Protein AF-D1YG90-F1 (afdb_monomer)

Radius of gyration: 13.06 Å; Cα contacts (8 Å, |Δi|>4): 118; chains: 1; bounding box: 29×27×35 Å

Nearest PDB structures (foldseek):
  9bry-assembly1_n  TM=2.476E-01  e=9.770E+00  Mus musculus

Structure (mmCIF, N/CA/C/O backbone):
data_AF-D1YG90-F1
#
_entry.id   AF-D1YG90-F1
#
loop_
_atom_site.group_PDB
_atom_site.id
_atom_site.type_symbol
_atom_site.label_atom_id
_atom_site.label_alt_id
_atom_site.label_comp_id
_atom_site.label_asym_id
_atom_site.label_entity_id
_atom_site.label_seq_id
_atom_site.pdbx_PDB_ins_code
_atom_site.Cartn_x
_atom_site.Cartn_y
_atom_site.Cartn_z
_atom_site.occupancy
_atom_site.B_iso_or_equiv
_atom_site.auth_seq_id
_atom_site.auth_comp_id
_atom_site.auth_asym_id
_atom_site.auth_atom_id
_atom_site.pdbx_PDB_model_num
ATOM 1 N N . MET A 1 1 ? 14.511 14.214 9.737 1.00 47.56 1 MET A N 1
ATOM 2 C CA . MET A 1 1 ? 13.353 13.295 9.716 1.00 47.56 1 MET A CA 1
ATOM 3 C C . M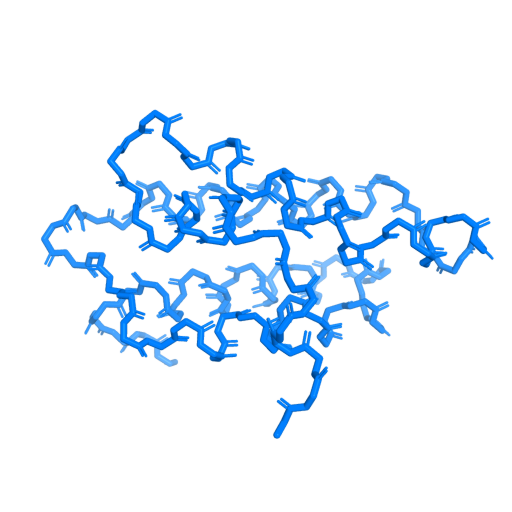ET A 1 1 ? 13.692 12.119 10.620 1.00 47.56 1 MET A C 1
ATOM 5 O O . MET A 1 1 ? 14.547 11.353 10.220 1.00 47.56 1 MET A O 1
ATOM 9 N N . SER A 1 2 ? 13.107 12.005 11.819 1.00 62.00 2 SER A N 1
ATOM 10 C CA . SER A 1 2 ? 13.544 11.027 12.842 1.00 62.00 2 SER A CA 1
ATOM 11 C C . SER A 1 2 ? 12.748 9.713 12.880 1.00 62.00 2 SER A C 1
ATOM 13 O O . SER A 1 2 ? 12.917 8.929 13.807 1.00 62.00 2 SER A O 1
ATOM 15 N N . TRP A 1 3 ? 11.826 9.482 11.938 1.00 59.03 3 TRP A N 1
ATOM 16 C CA . TRP A 1 3 ? 11.001 8.265 11.914 1.00 59.03 3 TRP A CA 1
ATOM 17 C C . TRP A 1 3 ? 11.440 7.259 10.841 1.00 59.03 3 TRP A C 1
ATOM 19 O O . TRP A 1 3 ? 11.255 6.063 11.044 1.00 59.03 3 TRP A O 1
ATOM 29 N N . LEU A 1 4 ? 12.078 7.722 9.752 1.00 55.91 4 LEU A N 1
ATOM 30 C CA . LEU A 1 4 ? 12.687 6.851 8.734 1.00 55.91 4 LEU A CA 1
ATOM 31 C C . LEU A 1 4 ? 13.734 5.915 9.356 1.00 55.91 4 LEU A C 1
ATOM 33 O O . LEU A 1 4 ? 13.869 4.775 8.924 1.00 55.91 4 LEU A O 1
ATOM 37 N N . ASP A 1 5 ? 14.413 6.381 10.407 1.00 61.66 5 ASP A N 1
ATOM 38 C CA . ASP A 1 5 ? 15.423 5.623 11.151 1.00 61.66 5 ASP A CA 1
ATOM 39 C C . ASP A 1 5 ? 14.834 4.414 11.907 1.00 61.66 5 ASP A C 1
ATOM 41 O O . ASP A 1 5 ? 15.569 3.504 12.278 1.00 61.66 5 ASP A O 1
ATOM 45 N N . ASN A 1 6 ? 13.509 4.375 12.108 1.00 65.88 6 ASN A N 1
ATOM 46 C CA . ASN A 1 6 ? 12.805 3.296 12.809 1.00 65.88 6 ASN A CA 1
ATOM 47 C C . ASN A 1 6 ? 12.112 2.307 11.861 1.00 65.88 6 ASN A C 1
ATOM 49 O O . ASN A 1 6 ? 11.372 1.431 12.318 1.00 65.88 6 ASN A O 1
ATOM 53 N N . LEU A 1 7 ? 12.313 2.449 10.548 1.00 64.69 7 LEU A N 1
ATOM 54 C CA . LEU A 1 7 ? 11.733 1.537 9.575 1.00 64.69 7 LEU A CA 1
ATOM 55 C C . LEU A 1 7 ? 12.370 0.146 9.683 1.00 64.69 7 LEU A C 1
ATOM 57 O O . LEU A 1 7 ? 13.589 0.035 9.843 1.00 64.69 7 LEU A O 1
ATOM 61 N N . PRO A 1 8 ? 11.591 -0.939 9.525 1.00 67.94 8 PRO A N 1
ATOM 62 C CA . PRO A 1 8 ? 12.160 -2.261 9.353 1.00 67.94 8 PRO A CA 1
ATOM 63 C C . PRO A 1 8 ? 12.846 -2.286 7.982 1.00 67.94 8 PRO A C 1
ATOM 65 O O . PRO A 1 8 ? 12.223 -2.497 6.940 1.00 67.94 8 PRO A O 1
ATOM 68 N N . MET A 1 9 ? 14.149 -2.003 7.991 1.00 70.25 9 MET A N 1
ATOM 69 C CA . MET A 1 9 ? 14.916 -1.743 6.774 1.00 70.25 9 MET A CA 1
ATOM 70 C C . MET A 1 9 ? 14.945 -2.940 5.826 1.00 70.25 9 MET A C 1
ATOM 72 O O . MET A 1 9 ? 15.034 -2.744 4.623 1.00 70.25 9 MET A O 1
ATOM 76 N N . GLU A 1 10 ? 14.833 -4.173 6.324 1.00 74.06 10 GLU A N 1
ATOM 77 C CA . GLU A 1 10 ? 14.809 -5.364 5.469 1.00 74.06 10 GLU A CA 1
ATOM 78 C C . GLU A 1 10 ? 13.501 -5.472 4.650 1.00 74.06 10 GLU A C 1
ATOM 80 O O . GLU A 1 10 ? 13.601 -5.541 3.424 1.00 74.06 10 GLU A O 1
ATOM 85 N N . PRO A 1 11 ? 12.285 -5.383 5.234 1.00 71.56 11 PRO A N 1
ATOM 86 C CA . PRO A 1 11 ? 11.041 -5.231 4.472 1.00 71.56 11 PRO A CA 1
ATOM 87 C C . PRO A 1 11 ? 11.037 -4.048 3.504 1.00 71.56 11 PRO A C 1
ATOM 89 O O . PRO A 1 11 ? 10.636 -4.213 2.354 1.00 71.56 11 PRO A O 1
ATOM 92 N N . VAL A 1 12 ? 11.533 -2.883 3.941 1.00 68.00 12 VAL A N 1
ATOM 93 C CA . VAL A 1 12 ? 11.675 -1.689 3.090 1.00 68.00 12 VAL A CA 1
ATOM 94 C C . VAL A 1 12 ? 12.588 -1.980 1.908 1.00 68.00 12 VAL A C 1
ATOM 96 O O . VAL A 1 12 ? 12.187 -1.791 0.767 1.00 68.00 12 VAL A O 1
ATOM 99 N N . ASN A 1 13 ? 13.770 -2.541 2.137 1.00 68.44 13 ASN A N 1
ATOM 100 C CA . ASN A 1 13 ? 14.693 -2.895 1.065 1.00 68.44 13 ASN A CA 1
ATOM 101 C C . ASN A 1 13 ? 14.134 -3.988 0.145 1.00 68.44 13 ASN A C 1
ATOM 103 O O . ASN A 1 13 ? 14.368 -3.922 -1.054 1.00 68.44 13 ASN A O 1
ATOM 107 N N . LYS A 1 14 ? 13.376 -4.962 0.661 1.00 73.62 14 LYS A N 1
ATOM 108 C CA . LYS A 1 14 ? 12.715 -6.000 -0.150 1.00 73.62 14 LYS A CA 1
ATOM 109 C C . LYS A 1 14 ? 11.599 -5.437 -1.021 1.00 73.62 14 LYS A C 1
ATOM 111 O O . LYS A 1 14 ? 11.471 -5.851 -2.169 1.00 73.62 14 LYS A O 1
ATOM 116 N N . LEU A 1 15 ? 10.814 -4.497 -0.492 1.00 70.00 15 LEU A N 1
ATOM 117 C CA . LEU A 1 15 ? 9.788 -3.810 -1.269 1.00 70.00 15 LEU A CA 1
ATOM 118 C C . LEU A 1 15 ? 10.416 -2.933 -2.351 1.00 70.00 15 LEU A C 1
ATOM 120 O O . LEU A 1 15 ? 9.952 -2.922 -3.487 1.00 70.00 15 LEU A O 1
ATOM 124 N N . LEU A 1 16 ? 11.465 -2.199 -1.985 1.00 66.06 16 LEU A N 1
ATOM 125 C CA . LEU A 1 16 ? 12.131 -1.266 -2.880 1.00 66.06 16 LEU A CA 1
ATOM 126 C C . LEU A 1 16 ? 13.042 -1.967 -3.877 1.00 66.06 16 LEU A C 1
ATOM 128 O O . LEU A 1 16 ? 13.219 -1.442 -4.957 1.00 66.06 16 LEU A O 1
ATOM 132 N N . ASN A 1 17 ? 13.588 -3.141 -3.574 1.00 67.00 17 ASN A N 1
ATOM 133 C CA . ASN A 1 17 ? 14.425 -3.913 -4.489 1.00 67.00 17 ASN A CA 1
ATOM 134 C C . ASN A 1 17 ? 13.771 -5.270 -4.814 1.00 67.00 17 ASN A C 1
ATOM 136 O O . ASN A 1 17 ? 14.191 -6.320 -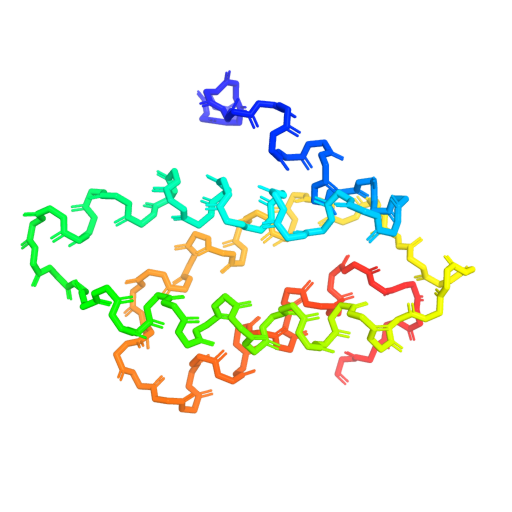4.311 1.00 67.00 17 ASN A O 1
ATOM 140 N N . PRO A 1 18 ? 12.692 -5.258 -5.616 1.00 59.91 18 PRO A N 1
ATOM 141 C CA . PRO A 1 18 ? 11.905 -6.439 -5.918 1.00 59.91 18 PRO A CA 1
ATOM 142 C C . PRO A 1 18 ? 12.597 -7.314 -6.975 1.00 59.91 18 PRO A C 1
ATOM 144 O O . PRO A 1 18 ? 12.223 -7.306 -8.152 1.00 59.91 18 PRO A O 1
ATOM 147 N N . ILE A 1 19 ? 13.586 -8.110 -6.566 1.00 53.81 19 ILE A N 1
ATOM 148 C CA . ILE A 1 19 ? 14.040 -9.270 -7.345 1.00 53.81 19 ILE A CA 1
ATOM 149 C C . ILE A 1 19 ? 13.014 -10.379 -7.091 1.00 53.81 19 ILE A C 1
ATOM 151 O O . ILE A 1 19 ? 13.181 -11.168 -6.172 1.00 53.81 19 ILE A O 1
ATOM 155 N N . ALA A 1 20 ? 11.913 -10.321 -7.848 1.00 54.28 20 ALA A N 1
ATOM 156 C CA . ALA A 1 20 ? 10.802 -11.273 -8.047 1.00 54.28 20 ALA A CA 1
ATOM 157 C C . ALA A 1 20 ? 10.210 -12.037 -6.832 1.00 54.28 20 ALA A C 1
ATOM 159 O 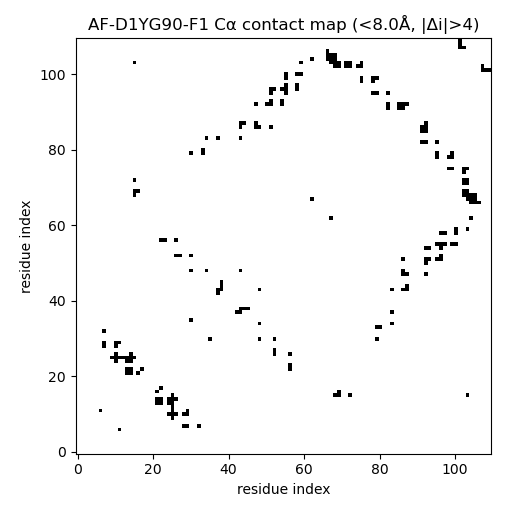O . ALA A 1 20 ? 8.994 -12.008 -6.658 1.00 54.28 20 ALA A O 1
ATOM 160 N N . ASP A 1 21 ? 11.016 -12.652 -5.972 1.00 55.41 21 ASP A N 1
ATOM 161 C CA . ASP A 1 21 ? 10.595 -13.456 -4.817 1.00 55.41 21 ASP A CA 1
ATOM 162 C C . ASP A 1 21 ? 10.382 -12.618 -3.540 1.00 55.41 21 ASP A C 1
ATOM 164 O O . ASP A 1 21 ? 9.708 -13.041 -2.598 1.00 55.41 21 ASP A O 1
ATOM 168 N N . SER A 1 22 ? 10.915 -11.391 -3.496 1.00 59.03 22 SER A N 1
ATOM 169 C CA . SER A 1 22 ? 10.897 -10.528 -2.306 1.00 59.03 22 SER A CA 1
ATOM 170 C C . SER A 1 22 ? 9.651 -9.642 -2.156 1.00 59.03 22 SER A C 1
ATOM 172 O O . SER A 1 22 ? 9.415 -9.123 -1.063 1.00 59.03 22 SER A O 1
ATOM 174 N N . LEU A 1 23 ? 8.823 -9.486 -3.201 1.00 60.72 23 LEU A N 1
ATOM 175 C CA . LEU A 1 23 ? 7.674 -8.560 -3.202 1.00 60.72 23 LEU A CA 1
ATOM 176 C C . LEU A 1 23 ? 6.630 -8.903 -2.135 1.00 60.72 23 LEU A C 1
ATOM 178 O O . LEU A 1 23 ? 6.216 -8.024 -1.382 1.00 60.72 23 LEU A O 1
ATOM 182 N N . GLY A 1 24 ? 6.232 -10.175 -2.028 1.00 66.69 24 GLY A N 1
ATOM 183 C CA . GLY A 1 24 ? 5.232 -10.605 -1.042 1.00 66.69 24 GLY A CA 1
ATOM 184 C C . GLY A 1 24 ? 5.700 -10.394 0.401 1.00 66.69 24 GLY A C 1
ATOM 185 O O . GLY A 1 24 ? 4.937 -9.925 1.243 1.00 66.69 24 GLY A O 1
ATOM 186 N N . GLN A 1 25 ? 6.982 -10.662 0.672 1.00 70.38 25 GLN A N 1
ATOM 187 C CA . GLN A 1 25 ? 7.579 -10.461 1.996 1.00 70.38 25 GLN A CA 1
ATOM 188 C C . GLN A 1 25 ? 7.773 -8.972 2.324 1.00 70.38 25 GLN A C 1
ATOM 190 O O . GLN A 1 25 ? 7.534 -8.559 3.458 1.00 70.38 25 GLN A O 1
ATOM 195 N N . GLY A 1 26 ? 8.179 -8.159 1.342 1.00 77.31 26 GLY A N 1
ATOM 196 C CA . GLY A 1 26 ? 8.377 -6.718 1.507 1.00 77.31 26 GLY A CA 1
ATOM 197 C C . GLY A 1 26 ? 7.070 -5.970 1.774 1.00 77.31 26 GLY A C 1
ATOM 198 O O . GLY A 1 26 ? 6.975 -5.239 2.759 1.00 77.31 26 GLY A O 1
ATOM 199 N N . ILE A 1 27 ? 6.041 -6.204 0.946 1.00 79.88 27 ILE A N 1
ATOM 200 C CA . ILE A 1 27 ? 4.714 -5.582 1.105 1.00 79.88 27 ILE A CA 1
ATOM 201 C C . ILE A 1 27 ? 4.108 -5.981 2.450 1.00 79.88 27 ILE A C 1
ATOM 203 O O . ILE A 1 27 ? 3.735 -5.107 3.231 1.00 79.88 27 ILE A O 1
ATOM 207 N N . GLY A 1 28 ? 4.056 -7.284 2.750 1.00 81.31 28 GLY A N 1
ATOM 208 C CA . GLY A 1 28 ? 3.471 -7.779 3.996 1.00 81.31 28 GLY A CA 1
ATOM 209 C C . GLY A 1 28 ? 4.161 -7.211 5.237 1.00 81.31 28 GLY A C 1
ATOM 210 O O . GLY A 1 28 ? 3.488 -6.766 6.164 1.00 81.31 28 GLY A O 1
ATOM 211 N N . GLY A 1 29 ? 5.497 -7.147 5.235 1.00 83.62 29 GLY A N 1
ATOM 212 C CA . GLY A 1 29 ? 6.266 -6.602 6.355 1.00 83.62 29 GLY A CA 1
ATOM 213 C C . GLY A 1 29 ? 6.031 -5.107 6.592 1.00 83.62 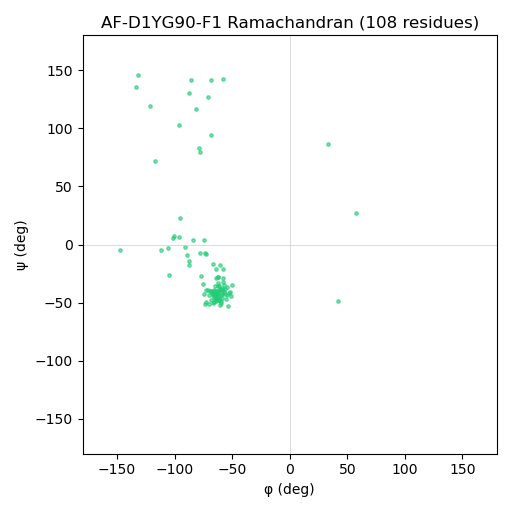29 GLY A C 1
ATOM 214 O O . GLY A 1 29 ? 5.860 -4.689 7.737 1.00 83.62 29 GLY A O 1
ATOM 215 N N . ILE A 1 30 ? 5.980 -4.297 5.530 1.00 85.06 30 ILE A N 1
ATOM 216 C CA . ILE A 1 30 ? 5.742 -2.848 5.647 1.00 85.06 30 ILE A CA 1
ATOM 217 C C . ILE A 1 30 ? 4.313 -2.559 6.081 1.00 85.06 30 ILE A C 1
ATOM 219 O O . ILE A 1 30 ? 4.096 -1.734 6.966 1.00 85.06 30 ILE A O 1
ATOM 223 N N . PHE A 1 31 ? 3.341 -3.256 5.494 1.00 88.62 31 PHE A N 1
ATOM 224 C CA . PHE A 1 31 ? 1.941 -3.081 5.850 1.00 88.62 31 PHE A CA 1
ATOM 225 C C . PHE A 1 31 ? 1.702 -3.487 7.301 1.00 88.62 31 PHE A C 1
ATOM 227 O O . PHE A 1 31 ? 1.118 -2.724 8.063 1.00 88.62 31 PHE A O 1
ATOM 234 N N . TYR A 1 32 ? 2.229 -4.633 7.732 1.00 85.19 32 TYR A N 1
ATOM 235 C CA . TYR A 1 32 ? 2.167 -5.004 9.140 1.00 85.19 32 TYR A CA 1
ATOM 236 C C . TYR A 1 32 ? 2.774 -3.912 10.033 1.00 85.19 32 TYR A C 1
ATOM 238 O O . TYR A 1 32 ? 2.147 -3.490 11.002 1.00 85.19 32 TYR A O 1
ATOM 246 N N . TRP A 1 33 ? 3.955 -3.392 9.688 1.00 86.75 33 TRP A N 1
ATOM 247 C CA . TRP A 1 33 ? 4.622 -2.383 10.510 1.00 86.75 33 TRP A CA 1
ATOM 248 C C . TRP A 1 33 ? 3.833 -1.070 10.632 1.00 86.75 33 TRP A C 1
ATOM 250 O O . TRP A 1 33 ? 3.713 -0.556 11.745 1.00 86.75 33 TRP A O 1
ATOM 260 N N . ILE A 1 34 ? 3.269 -0.564 9.530 1.00 89.62 34 ILE A N 1
ATOM 261 C CA . ILE A 1 34 ? 2.486 0.684 9.507 1.00 89.62 34 ILE A CA 1
ATOM 262 C C . ILE A 1 34 ? 1.126 0.481 10.182 1.00 89.62 34 ILE A C 1
ATOM 264 O O . ILE A 1 34 ? 0.737 1.240 11.070 1.00 89.62 34 ILE A O 1
ATOM 268 N N . PHE A 1 35 ? 0.404 -0.573 9.802 1.00 92.25 35 PHE A N 1
ATOM 269 C CA . PHE A 1 35 ? -0.996 -0.740 10.180 1.00 92.25 35 PHE A CA 1
ATOM 270 C C . PHE A 1 35 ? -1.200 -1.480 11.512 1.00 92.25 35 PHE A C 1
ATOM 272 O O . PHE A 1 35 ? -2.316 -1.458 12.031 1.00 92.25 35 PHE A O 1
ATOM 279 N N . GLN A 1 36 ? -0.164 -2.070 12.133 1.00 91.25 36 GLN A N 1
ATOM 280 C CA . GLN A 1 36 ? -0.310 -2.799 13.409 1.00 91.25 36 GLN A CA 1
ATOM 281 C C . GLN A 1 36 ? -1.000 -1.970 14.502 1.00 91.25 36 GLN A C 1
ATOM 283 O O . GLN A 1 36 ? -1.845 -2.495 15.222 1.00 91.25 36 GLN A O 1
ATOM 288 N N . LYS A 1 37 ? -0.666 -0.678 14.640 1.00 91.50 37 LYS A N 1
ATOM 289 C CA . LYS A 1 37 ? -1.246 0.189 15.677 1.00 91.50 37 LYS A CA 1
ATOM 290 C C . LYS A 1 37 ? -2.697 0.556 15.347 1.00 91.50 37 LYS A C 1
ATOM 292 O O . LYS A 1 37 ? -3.547 0.308 16.202 1.00 91.50 37 LYS A O 1
ATOM 297 N N . PRO A 1 38 ? -3.022 1.057 14.138 1.00 91.62 38 PRO A N 1
ATOM 298 C CA . PRO A 1 38 ? -4.412 1.251 13.723 1.00 91.62 38 PRO A CA 1
ATOM 299 C C . PRO A 1 38 ? -5.301 0.008 13.886 1.00 91.62 38 PRO A C 1
ATOM 301 O O . PRO A 1 38 ? -6.427 0.131 14.370 1.00 91.62 38 PRO A O 1
ATOM 304 N N . ILE A 1 39 ? -4.788 -1.184 13.554 1.00 92.88 39 ILE A N 1
ATOM 305 C CA . ILE A 1 39 ? -5.499 -2.460 13.740 1.00 92.88 39 ILE A CA 1
ATOM 306 C C . ILE A 1 39 ? -5.702 -2.755 15.234 1.00 92.88 39 ILE A C 1
ATOM 308 O O . ILE A 1 39 ? -6.824 -3.031 15.657 1.00 92.88 39 ILE A O 1
ATOM 312 N N . GLN A 1 40 ? -4.647 -2.661 16.056 1.00 93.69 40 GLN A N 1
ATOM 313 C CA . GLN A 1 40 ? -4.723 -2.898 17.508 1.00 93.69 40 GLN A CA 1
ATOM 314 C C . GLN A 1 40 ? -5.755 -1.991 18.191 1.00 93.69 40 GLN A C 1
ATOM 316 O O . GLN A 1 40 ? -6.485 -2.438 19.075 1.00 93.69 40 GLN A O 1
ATOM 321 N N . PHE A 1 41 ? -5.849 -0.732 17.758 1.00 94.12 41 PHE A N 1
ATOM 322 C CA . PHE A 1 41 ? -6.825 0.232 18.267 1.00 94.12 41 PHE A CA 1
ATOM 323 C C . PHE A 1 41 ? -8.204 0.141 17.596 1.00 94.12 41 PHE A C 1
ATOM 325 O O . PHE A 1 41 ? -9.080 0.940 17.920 1.00 94.12 41 PHE A O 1
ATOM 332 N N . LYS A 1 42 ? -8.424 -0.831 16.699 1.00 90.56 42 LYS A N 1
ATOM 333 C CA . LYS A 1 42 ? -9.681 -1.045 15.959 1.00 90.56 42 LYS A CA 1
ATOM 334 C C . LYS A 1 42 ? -10.137 0.168 15.136 1.00 90.56 42 LYS A C 1
ATOM 336 O O . LYS A 1 42 ? -11.328 0.328 14.887 1.00 90.56 42 LYS A O 1
ATOM 341 N N . VAL A 1 43 ? -9.195 1.008 14.711 1.00 91.44 43 VAL A N 1
ATOM 342 C CA . VAL A 1 43 ? -9.455 2.139 13.804 1.00 91.44 43 VAL A CA 1
ATOM 343 C C . VAL A 1 43 ? -9.666 1.633 12.376 1.00 91.44 43 VAL A C 1
ATOM 345 O O . VAL A 1 43 ? -10.469 2.187 11.636 1.00 91.44 43 VAL A O 1
ATOM 348 N N . ILE A 1 44 ? -8.964 0.558 12.011 1.00 92.69 44 ILE A N 1
ATOM 349 C CA . ILE A 1 44 ? -8.981 -0.062 10.683 1.00 92.69 44 ILE A CA 1
ATOM 350 C C . ILE A 1 44 ? -9.173 -1.567 10.848 1.00 92.69 44 ILE A C 1
ATOM 352 O O . ILE A 1 44 ? -8.668 -2.162 11.806 1.00 92.69 44 ILE A O 1
ATOM 356 N N . LYS A 1 45 ? -9.873 -2.203 9.906 1.00 94.56 45 LYS A N 1
ATOM 357 C CA . LYS A 1 45 ? -10.025 -3.660 9.881 1.00 94.56 45 LYS A CA 1
ATOM 358 C C . LYS A 1 45 ? -8.852 -4.312 9.160 1.00 94.56 45 LYS A C 1
ATOM 360 O O . LYS A 1 45 ? -8.425 -3.867 8.100 1.00 94.56 45 LYS A O 1
ATOM 365 N N . GLU A 1 46 ? -8.405 -5.453 9.671 1.00 93.38 46 GLU A N 1
ATOM 366 C CA . GLU A 1 46 ? -7.355 -6.259 9.034 1.00 93.38 46 GLU A CA 1
ATOM 367 C C . GLU A 1 46 ? -7.692 -6.614 7.574 1.00 93.38 46 GLU A C 1
ATOM 369 O O . GLU A 1 46 ? -6.827 -6.554 6.705 1.00 93.38 46 GLU A O 1
ATOM 374 N N . ALA A 1 47 ? -8.970 -6.868 7.274 1.00 94.94 47 ALA A N 1
ATOM 375 C CA . ALA A 1 47 ? -9.442 -7.124 5.913 1.00 94.94 47 ALA A CA 1
ATOM 376 C C . ALA A 1 47 ? -9.215 -5.941 4.949 1.00 94.94 47 ALA A C 1
ATOM 378 O O . ALA A 1 47 ? -8.908 -6.158 3.781 1.00 94.94 47 ALA A O 1
ATOM 379 N N . GLU A 1 48 ? -9.334 -4.698 5.425 1.00 96.19 48 GLU A N 1
ATOM 380 C CA . GLU A 1 48 ? -9.122 -3.489 4.613 1.00 96.19 48 GLU A CA 1
ATOM 381 C C . GLU A 1 48 ? -7.630 -3.317 4.287 1.00 96.19 48 GLU A C 1
ATOM 383 O O . GLU A 1 48 ? -7.258 -2.998 3.157 1.00 96.19 48 GLU A O 1
ATOM 388 N N . VAL A 1 49 ? -6.763 -3.613 5.258 1.00 95.44 49 VAL A N 1
ATOM 389 C CA . VAL A 1 49 ? -5.305 -3.618 5.070 1.00 95.44 49 VAL A CA 1
ATOM 390 C C . VAL A 1 49 ? -4.889 -4.724 4.100 1.00 95.44 49 VAL A C 1
ATOM 392 O O . VAL A 1 49 ? -4.080 -4.482 3.203 1.00 95.44 49 VAL A O 1
ATOM 395 N N . GLN A 1 50 ? -5.469 -5.920 4.237 1.00 93.75 50 GLN A N 1
ATOM 396 C CA . GLN A 1 50 ? -5.190 -7.045 3.348 1.00 93.75 50 GLN A CA 1
ATOM 397 C C . GLN A 1 50 ? -5.642 -6.764 1.909 1.00 93.75 50 GLN A C 1
ATOM 399 O O . GLN A 1 50 ? -4.918 -7.093 0.969 1.00 93.75 50 GLN A O 1
ATOM 404 N N . ASP A 1 51 ? -6.800 -6.126 1.721 1.00 95.94 51 ASP A N 1
ATOM 405 C CA . ASP A 1 51 ? -7.275 -5.722 0.395 1.00 95.94 51 ASP A CA 1
ATOM 406 C C . ASP A 1 51 ? -6.328 -4.706 -0.262 1.00 95.94 51 ASP A C 1
ATOM 408 O O . ASP A 1 51 ? -5.909 -4.902 -1.405 1.00 95.94 51 ASP A O 1
ATOM 412 N N . LEU A 1 52 ? -5.894 -3.673 0.475 1.00 95.62 52 LEU A N 1
ATOM 413 C CA . LEU A 1 52 ? -4.898 -2.719 -0.026 1.00 95.62 52 LEU A CA 1
ATOM 414 C C . LEU A 1 52 ? -3.579 -3.422 -0.393 1.00 95.62 52 LEU A C 1
ATOM 416 O O . LEU A 1 52 ? -3.003 -3.129 -1.445 1.00 95.62 52 LEU A O 1
ATOM 420 N N . ALA A 1 53 ? -3.105 -4.353 0.441 1.00 92.75 53 ALA A N 1
ATOM 421 C CA . ALA A 1 53 ? -1.871 -5.100 0.198 1.00 92.75 53 ALA A CA 1
ATOM 422 C C . ALA A 1 53 ? -1.965 -5.933 -1.088 1.00 92.75 53 ALA A C 1
ATOM 424 O O . ALA A 1 53 ? -1.068 -5.874 -1.932 1.00 92.75 53 ALA A O 1
ATOM 425 N N . ASN A 1 54 ? -3.078 -6.646 -1.277 1.00 92.69 54 ASN A N 1
ATOM 426 C CA . ASN A 1 54 ? -3.330 -7.465 -2.462 1.00 92.69 54 ASN A CA 1
ATOM 427 C C . ASN A 1 54 ? -3.413 -6.606 -3.730 1.00 92.69 54 ASN A C 1
ATOM 429 O O . ASN A 1 54 ? -2.717 -6.878 -4.710 1.00 92.69 54 ASN A O 1
ATOM 433 N N . LYS A 1 55 ? -4.200 -5.521 -3.691 1.00 95.00 55 LYS A N 1
ATOM 434 C CA . LYS A 1 55 ? -4.329 -4.557 -4.795 1.00 95.00 55 LYS A CA 1
ATOM 435 C C . LYS A 1 55 ? -2.980 -3.946 -5.177 1.00 95.0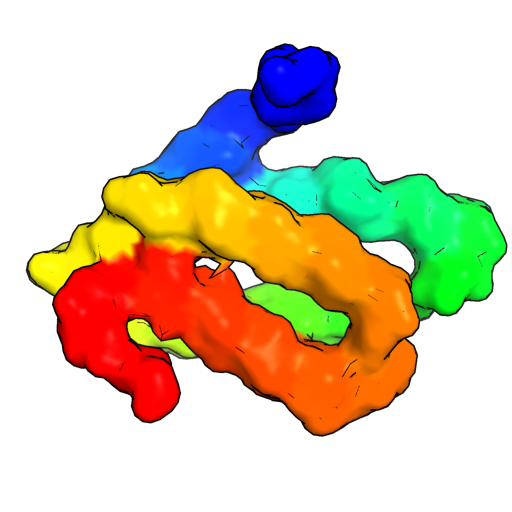0 55 LYS A C 1
ATOM 437 O O . LYS A 1 55 ? -2.715 -3.736 -6.363 1.00 95.00 55 LYS A O 1
ATOM 442 N N . THR A 1 56 ? -2.137 -3.656 -4.189 1.00 92.19 56 THR A N 1
ATOM 443 C CA . THR A 1 56 ? -0.786 -3.114 -4.389 1.00 92.19 56 THR A CA 1
ATOM 444 C C . THR A 1 56 ? 0.132 -4.154 -5.029 1.00 92.19 56 THR A C 1
ATOM 446 O O . THR A 1 56 ? 0.784 -3.863 -6.032 1.00 92.19 56 THR A O 1
ATOM 449 N N . ALA A 1 57 ? 0.143 -5.383 -4.505 1.00 88.62 57 ALA A N 1
ATOM 450 C CA . ALA A 1 57 ? 0.951 -6.480 -5.031 1.00 88.62 57 ALA A CA 1
ATOM 451 C C . ALA A 1 57 ? 0.615 -6.792 -6.496 1.00 88.62 57 ALA A C 1
ATOM 453 O O . ALA A 1 57 ? 1.518 -6.882 -7.326 1.00 88.62 57 ALA A O 1
ATOM 454 N N . GLU A 1 58 ? -0.675 -6.876 -6.830 1.00 91.12 58 GLU A N 1
ATOM 455 C CA . GLU A 1 58 ? -1.148 -7.123 -8.195 1.00 91.12 58 GLU A CA 1
ATOM 456 C C . GLU A 1 58 ? -0.625 -6.068 -9.185 1.00 91.12 58 GLU A C 1
ATOM 458 O O . GLU A 1 58 ? -0.228 -6.387 -10.306 1.00 91.12 58 GLU A O 1
ATOM 463 N N . ARG A 1 59 ? -0.594 -4.794 -8.780 1.00 91.19 59 ARG A N 1
ATOM 464 C CA . ARG A 1 59 ? -0.117 -3.690 -9.627 1.00 91.19 59 ARG A CA 1
ATOM 465 C C . ARG A 1 59 ? 1.396 -3.680 -9.764 1.00 91.19 59 ARG A C 1
ATOM 467 O O . ARG A 1 59 ? 1.892 -3.524 -10.875 1.00 91.19 59 ARG A O 1
ATOM 474 N N . LEU A 1 60 ? 2.124 -3.901 -8.670 1.00 86.69 60 LEU A N 1
ATOM 475 C CA . LEU A 1 60 ? 3.585 -3.994 -8.689 1.00 86.69 60 LEU A CA 1
ATOM 476 C C . LEU A 1 60 ? 4.068 -5.147 -9.583 1.00 86.69 60 LEU A C 1
ATOM 478 O O . LEU A 1 60 ? 5.032 -4.986 -10.329 1.00 86.69 60 LEU A O 1
ATOM 482 N N . GLN A 1 61 ? 3.364 -6.283 -9.582 1.00 86.56 61 GLN A N 1
ATOM 483 C CA . GLN A 1 61 ? 3.665 -7.416 -10.466 1.00 86.56 61 GLN A CA 1
ATOM 484 C C . GLN A 1 61 ? 3.523 -7.075 -11.958 1.00 86.56 61 GLN A C 1
ATOM 486 O O . GLN A 1 61 ? 4.230 -7.649 -12.785 1.00 86.56 61 GLN A O 1
ATOM 491 N N . LYS A 1 62 ? 2.658 -6.115 -12.313 1.00 89.38 62 LYS A N 1
ATOM 492 C CA . LYS A 1 62 ? 2.464 -5.652 -13.698 1.00 89.38 62 LYS A CA 1
ATOM 493 C C . LYS A 1 62 ? 3.562 -4.695 -14.179 1.00 89.38 62 LYS A C 1
ATOM 495 O O . LYS A 1 62 ? 3.580 -4.350 -15.362 1.00 89.38 62 LYS A O 1
ATOM 500 N N . ILE A 1 63 ? 4.478 -4.262 -13.307 1.00 87.56 63 ILE A N 1
ATOM 501 C CA . ILE A 1 63 ? 5.608 -3.402 -13.680 1.00 87.56 63 ILE A CA 1
ATOM 502 C C . ILE A 1 63 ? 6.729 -4.275 -14.274 1.00 87.56 63 ILE A C 1
ATOM 504 O O . ILE A 1 63 ? 7.297 -5.112 -13.555 1.00 87.56 63 ILE A O 1
ATOM 508 N N . PRO A 1 64 ? 7.092 -4.093 -15.564 1.00 88.38 64 PRO A N 1
ATOM 509 C CA . PRO A 1 64 ? 8.225 -4.787 -16.168 1.00 88.38 64 PRO A CA 1
ATOM 510 C C . PRO A 1 64 ? 9.507 -4.487 -15.398 1.00 88.38 64 PRO A C 1
ATOM 512 O O . PRO A 1 64 ? 9.721 -3.347 -15.004 1.00 88.38 64 PRO A O 1
ATOM 515 N N . GLU A 1 65 ? 10.387 -5.475 -15.245 1.00 83.75 65 GLU A N 1
ATOM 516 C CA . GLU A 1 65 ? 11.612 -5.357 -14.439 1.00 83.75 65 GLU A CA 1
ATOM 517 C C . GLU A 1 65 ? 12.456 -4.122 -14.793 1.00 83.75 65 GLU A C 1
ATOM 519 O O . GLU A 1 65 ? 12.828 -3.359 -13.909 1.00 83.75 65 GLU A O 1
ATOM 524 N N . LYS A 1 66 ? 12.638 -3.843 -16.092 1.00 87.75 66 LYS A N 1
ATOM 525 C CA . LYS A 1 66 ? 13.361 -2.659 -16.598 1.00 87.75 66 LYS A CA 1
ATOM 526 C C . LYS A 1 66 ? 12.760 -1.303 -16.198 1.00 87.75 66 LYS A C 1
ATOM 528 O O . LYS A 1 66 ? 13.417 -0.277 -16.345 1.00 87.75 66 LYS A O 1
ATOM 533 N N . ASN A 1 67 ? 11.500 -1.296 -15.768 1.00 88.88 67 ASN A N 1
ATOM 534 C CA . ASN A 1 67 ? 10.771 -0.094 -15.383 1.00 88.88 67 ASN A CA 1
ATOM 535 C C . ASN A 1 67 ? 10.602 0.036 -13.865 1.00 88.88 67 ASN A C 1
ATOM 537 O O . ASN A 1 67 ? 10.049 1.030 -13.404 1.00 88.88 67 ASN A O 1
ATOM 541 N N . ARG A 1 68 ? 11.054 -0.948 -13.080 1.00 84.75 68 ARG A N 1
ATOM 542 C CA . ARG A 1 68 ? 10.991 -0.875 -11.620 1.00 84.75 68 ARG A CA 1
ATOM 543 C C . ARG A 1 68 ? 11.995 0.161 -11.132 1.00 84.75 68 ARG A C 1
ATOM 545 O O . ARG A 1 68 ? 13.170 0.099 -11.485 1.00 84.75 68 ARG A O 1
ATOM 552 N N . ASP A 1 69 ? 11.526 1.110 -10.335 1.00 82.56 69 ASP A N 1
ATOM 553 C CA . ASP A 1 69 ? 12.327 2.235 -9.862 1.00 82.56 69 ASP A CA 1
ATOM 554 C C . ASP A 1 69 ? 12.153 2.456 -8.364 1.00 82.56 69 ASP A C 1
ATOM 556 O O . ASP A 1 69 ? 11.061 2.426 -7.812 1.00 82.56 69 ASP A O 1
ATOM 560 N 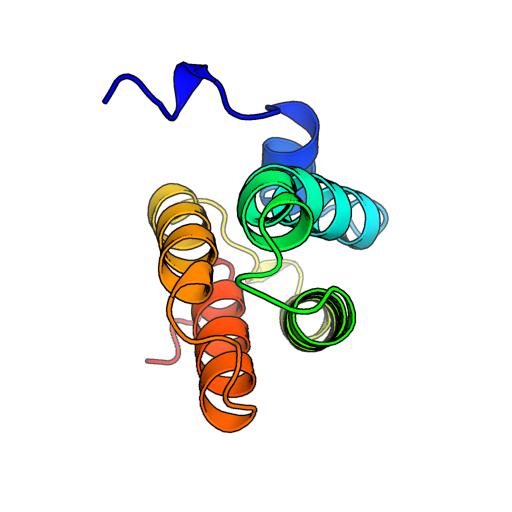N . THR A 1 70 ? 13.277 2.682 -7.702 1.00 77.62 70 THR A N 1
ATOM 561 C CA . THR A 1 70 ? 13.406 2.775 -6.246 1.00 77.62 70 THR A CA 1
ATOM 562 C C . THR A 1 70 ? 13.753 4.200 -5.812 1.00 77.62 70 THR A C 1
ATOM 564 O O . THR A 1 70 ? 13.791 4.514 -4.615 1.00 77.62 70 THR A O 1
ATOM 567 N N . SER A 1 71 ? 13.974 5.093 -6.785 1.00 82.06 71 SER A N 1
ATOM 568 C CA . SER A 1 71 ? 14.328 6.494 -6.571 1.00 82.06 71 SER A CA 1
ATOM 569 C C . SER A 1 71 ? 13.284 7.226 -5.719 1.00 82.06 71 SER A C 1
ATOM 571 O O . SER A 1 71 ? 13.648 8.022 -4.853 1.00 82.06 71 SER A O 1
ATOM 573 N N . ASN A 1 72 ? 12.000 6.872 -5.863 1.00 82.38 72 ASN A N 1
ATOM 574 C CA . ASN A 1 72 ? 10.881 7.495 -5.150 1.00 82.38 72 ASN A CA 1
ATOM 575 C C . ASN A 1 72 ? 10.465 6.749 -3.871 1.00 82.38 72 ASN A C 1
ATOM 577 O O . ASN A 1 72 ? 9.347 6.922 -3.390 1.00 82.38 72 ASN A O 1
ATOM 581 N N . ARG A 1 73 ? 11.356 5.957 -3.261 1.00 80.31 73 ARG A N 1
ATOM 582 C CA . ARG A 1 73 ? 11.055 5.200 -2.030 1.00 80.31 73 ARG A CA 1
ATOM 583 C C . ARG A 1 73 ? 10.436 6.012 -0.888 1.00 80.31 73 ARG A C 1
ATOM 585 O O . ARG A 1 73 ? 9.608 5.500 -0.145 1.00 80.31 73 ARG A O 1
ATOM 592 N N . GLY A 1 74 ? 10.833 7.277 -0.740 1.00 82.69 74 GLY A N 1
ATOM 593 C CA . GLY A 1 74 ? 10.263 8.161 0.279 1.00 82.69 74 GLY A CA 1
ATOM 594 C C . GLY A 1 74 ? 8.788 8.471 0.013 1.00 82.69 74 GLY A C 1
ATOM 595 O O . GLY A 1 74 ? 7.983 8.455 0.939 1.00 82.69 74 GLY A O 1
ATOM 596 N N . LEU A 1 75 ? 8.427 8.683 -1.258 1.00 86.06 75 LEU A N 1
ATOM 597 C CA . LEU A 1 75 ? 7.042 8.882 -1.685 1.00 86.06 75 LEU A CA 1
ATOM 598 C C . LEU A 1 75 ? 6.224 7.603 -1.510 1.00 86.06 75 LEU A C 1
ATOM 600 O O . LEU A 1 75 ? 5.098 7.670 -1.025 1.00 86.06 75 LEU A O 1
ATOM 604 N N . LEU A 1 76 ? 6.805 6.450 -1.853 1.00 86.56 76 LEU A N 1
ATOM 605 C CA . LEU A 1 76 ? 6.192 5.146 -1.622 1.00 86.56 76 LEU A CA 1
ATOM 606 C C . LEU A 1 76 ? 5.803 4.987 -0.147 1.00 86.56 76 LEU A C 1
ATOM 608 O O . LEU A 1 76 ? 4.645 4.714 0.161 1.00 86.56 76 LEU A O 1
ATOM 612 N N . MET A 1 77 ? 6.753 5.219 0.766 1.00 85.75 77 MET A N 1
ATOM 613 C CA . MET A 1 77 ? 6.512 5.046 2.200 1.00 85.75 77 MET A CA 1
ATOM 614 C C . MET A 1 77 ? 5.469 6.029 2.713 1.00 85.75 77 MET A C 1
ATOM 616 O O . MET A 1 77 ? 4.519 5.616 3.371 1.00 85.75 77 MET A O 1
ATOM 620 N N . LYS A 1 78 ? 5.589 7.307 2.337 1.00 89.50 78 LYS A N 1
ATOM 621 C CA . LYS A 1 78 ? 4.618 8.332 2.722 1.00 89.50 78 LYS A CA 1
ATOM 622 C C . LYS A 1 78 ? 3.208 7.989 2.242 1.00 89.50 78 LYS A C 1
ATOM 624 O O . LYS A 1 78 ? 2.243 8.209 2.959 1.00 89.50 78 LYS A O 1
ATOM 629 N N . THR A 1 79 ? 3.088 7.412 1.052 1.00 92.38 79 THR A N 1
ATOM 630 C CA . THR A 1 79 ? 1.798 7.005 0.490 1.00 92.38 79 THR A CA 1
ATOM 631 C C . THR A 1 79 ? 1.153 5.881 1.304 1.00 92.38 79 THR A C 1
ATOM 633 O O . THR A 1 79 ? -0.043 5.943 1.573 1.00 92.38 79 THR A O 1
ATOM 636 N N . ILE A 1 80 ? 1.927 4.873 1.727 1.00 92.31 80 ILE A N 1
ATOM 637 C CA . ILE A 1 80 ? 1.403 3.782 2.566 1.00 92.31 80 ILE A CA 1
ATOM 638 C C . ILE A 1 80 ? 0.988 4.315 3.945 1.00 92.31 80 ILE A C 1
ATOM 640 O O . ILE A 1 80 ? -0.048 3.910 4.464 1.00 92.31 80 ILE A O 1
ATOM 644 N N . GLU A 1 81 ? 1.751 5.248 4.519 1.00 91.56 81 GLU A N 1
ATOM 645 C CA . GLU A 1 81 ? 1.395 5.890 5.790 1.00 91.56 81 GLU A CA 1
ATOM 646 C C . GLU A 1 81 ? 0.086 6.674 5.703 1.00 91.56 81 GLU A C 1
ATOM 648 O O . GLU A 1 81 ? -0.780 6.513 6.557 1.00 91.56 81 GLU A O 1
ATOM 653 N N . GLU A 1 82 ? -0.085 7.508 4.674 1.00 94.00 82 GLU A N 1
ATOM 654 C CA . GLU A 1 82 ? -1.303 8.314 4.501 1.00 94.00 82 GLU A CA 1
ATOM 655 C C . GLU A 1 82 ? -2.552 7.450 4.277 1.00 94.00 82 GLU A C 1
ATOM 657 O O . GLU A 1 82 ? -3.656 7.819 4.689 1.00 94.00 82 GLU A O 1
ATOM 662 N N . ALA A 1 83 ? -2.385 6.262 3.689 1.00 94.38 83 ALA A N 1
ATOM 663 C CA . ALA A 1 83 ? -3.484 5.336 3.451 1.00 94.38 83 ALA A CA 1
ATOM 664 C C . ALA A 1 83 ? -4.213 4.942 4.753 1.00 94.38 83 ALA A C 1
ATOM 666 O O . ALA A 1 83 ? -5.424 4.718 4.741 1.00 94.38 83 ALA A O 1
ATOM 667 N N . GLN A 1 84 ? -3.535 4.935 5.909 1.00 93.31 84 GLN A N 1
ATOM 668 C CA . GLN A 1 84 ? -4.150 4.560 7.191 1.00 93.31 84 GLN A CA 1
ATOM 669 C C . GLN A 1 84 ? -5.362 5.407 7.591 1.00 93.31 84 GLN A C 1
ATOM 671 O O . GLN A 1 84 ? -6.192 4.955 8.372 1.00 93.31 84 GLN A O 1
ATOM 676 N N . TYR A 1 85 ? -5.507 6.610 7.046 1.00 92.44 85 TYR A N 1
ATOM 677 C CA . TYR A 1 85 ? -6.617 7.493 7.399 1.00 92.44 85 TYR A CA 1
ATOM 678 C C . TYR A 1 85 ? -7.855 7.334 6.511 1.00 92.44 85 TYR A C 1
ATOM 680 O O . TYR A 1 85 ? -8.844 8.028 6.726 1.00 92.44 85 TYR A O 1
ATOM 688 N N . SER A 1 86 ? -7.809 6.470 5.496 1.00 93.31 86 SER A N 1
ATOM 689 C CA . SER A 1 86 ? -8.814 6.477 4.423 1.00 93.31 86 SER A CA 1
ATOM 690 C C . SER A 1 86 ? -9.129 5.110 3.815 1.00 93.31 86 SER A C 1
ATOM 692 O O . SER A 1 86 ? -10.051 4.990 3.012 1.00 93.31 86 SER A O 1
ATOM 694 N N . ILE A 1 87 ? -8.424 4.050 4.214 1.00 94.00 87 ILE A N 1
ATOM 695 C CA . ILE A 1 87 ? -8.601 2.714 3.627 1.00 94.00 87 ILE A CA 1
ATOM 696 C C . ILE A 1 87 ? -9.878 1.982 4.055 1.00 94.00 87 ILE A C 1
ATOM 698 O O . ILE A 1 87 ? -10.078 0.848 3.623 1.00 94.00 87 ILE A O 1
ATOM 702 N N . SER A 1 88 ? -10.763 2.598 4.844 1.00 93.50 88 SER A N 1
ATOM 703 C CA . SER A 1 88 ? -12.121 2.075 5.049 1.00 93.50 88 SER A CA 1
ATOM 704 C C . SER A 1 88 ? -12.909 2.042 3.733 1.00 93.50 88 SER A C 1
ATOM 706 O O . SER A 1 88 ? -13.669 1.103 3.489 1.00 93.50 88 SER A O 1
ATOM 708 N N . GLU A 1 89 ? -12.654 3.005 2.844 1.00 96.44 89 GLU A N 1
ATOM 709 C CA . GLU A 1 89 ? -13.304 3.116 1.538 1.00 96.44 89 GL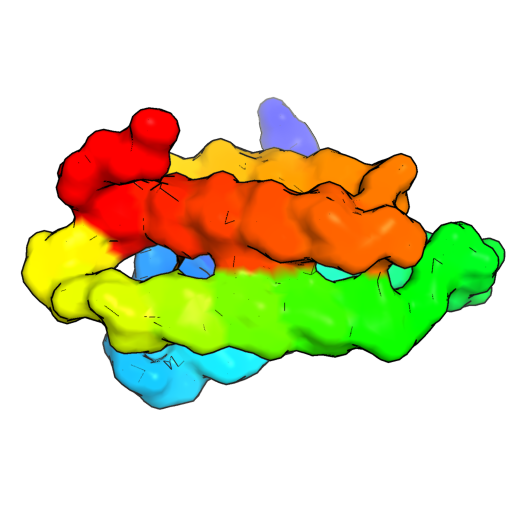U A CA 1
ATOM 710 C C . GLU A 1 89 ? -12.568 2.295 0.470 1.00 96.44 89 GLU A C 1
ATOM 712 O O . GLU A 1 89 ? -11.351 2.411 0.296 1.00 96.44 89 GLU A O 1
ATOM 717 N N . ASP A 1 90 ? -13.302 1.474 -0.288 1.00 96.38 90 ASP A N 1
ATOM 718 C CA . ASP A 1 90 ? -12.709 0.602 -1.315 1.00 96.38 90 ASP A CA 1
ATOM 719 C C . ASP A 1 90 ? -12.033 1.376 -2.450 1.00 96.38 90 ASP A C 1
ATOM 721 O O . ASP A 1 90 ? -10.921 1.035 -2.871 1.00 96.38 90 ASP A O 1
ATOM 725 N N . ASP A 1 91 ? -12.676 2.454 -2.897 1.00 97.31 91 ASP A N 1
ATOM 726 C CA . ASP A 1 91 ? -12.151 3.324 -3.946 1.00 97.31 91 ASP A CA 1
ATOM 727 C C . ASP A 1 91 ? -10.823 3.951 -3.520 1.00 97.31 91 ASP A C 1
ATOM 729 O O . ASP A 1 91 ? -9.872 3.997 -4.304 1.00 97.31 91 ASP A O 1
ATOM 733 N N . LEU A 1 92 ? -10.708 4.351 -2.250 1.00 97.56 92 LEU A N 1
ATOM 734 C CA . LEU A 1 92 ? -9.470 4.910 -1.716 1.00 97.56 92 LEU A CA 1
ATOM 735 C C . LEU A 1 92 ? -8.386 3.837 -1.629 1.00 97.56 92 LEU A C 1
ATOM 737 O O . LEU A 1 92 ? -7.261 4.095 -2.056 1.00 97.56 92 LEU A O 1
ATOM 741 N N . ARG A 1 93 ? -8.708 2.600 -1.222 1.00 97.00 93 ARG A N 1
ATOM 742 C CA . ARG A 1 93 ? -7.744 1.483 -1.310 1.00 97.00 93 ARG A CA 1
ATOM 743 C C . ARG A 1 93 ? -7.225 1.290 -2.735 1.00 97.00 93 ARG A C 1
ATOM 745 O O . ARG A 1 93 ? -6.026 1.110 -2.945 1.00 97.00 93 ARG A O 1
ATOM 752 N N . THR A 1 94 ? -8.107 1.374 -3.726 1.00 97.75 94 THR A N 1
ATOM 753 C CA . THR A 1 94 ? -7.746 1.281 -5.146 1.00 97.75 94 THR A CA 1
ATOM 754 C C . THR A 1 94 ? -6.833 2.434 -5.583 1.00 97.75 94 THR A C 1
ATOM 756 O O . THR A 1 94 ? -5.836 2.195 -6.272 1.00 97.75 94 THR A O 1
ATOM 759 N N . MET A 1 95 ? -7.122 3.667 -5.157 1.00 96.88 95 MET A N 1
ATOM 760 C CA . MET A 1 95 ? -6.296 4.847 -5.444 1.00 96.88 95 MET A CA 1
ATOM 761 C C . MET A 1 95 ? -4.908 4.755 -4.803 1.00 96.88 95 MET A C 1
ATOM 763 O O . MET A 1 95 ? -3.908 4.960 -5.492 1.00 96.88 95 MET A O 1
ATOM 767 N N . PHE A 1 96 ? -4.819 4.384 -3.524 1.00 96.94 96 PHE A N 1
ATOM 768 C CA . PHE A 1 96 ? -3.533 4.206 -2.846 1.00 96.94 96 PHE A CA 1
ATOM 769 C C . PHE A 1 96 ? -2.709 3.093 -3.490 1.00 96.94 96 PHE A C 1
ATOM 771 O O . PHE A 1 96 ? -1.527 3.295 -3.747 1.00 96.94 96 PHE A O 1
ATOM 778 N N . ALA A 1 97 ? -3.320 1.959 -3.844 1.00 95.06 97 ALA A N 1
ATOM 779 C CA . ALA A 1 97 ? -2.618 0.887 -4.544 1.00 95.06 97 ALA A CA 1
ATOM 780 C C . ALA A 1 97 ? -2.032 1.347 -5.895 1.00 95.06 97 ALA A C 1
ATOM 782 O O . ALA A 1 97 ? -0.910 0.971 -6.240 1.00 95.06 97 ALA A O 1
ATOM 783 N N . ASN A 1 98 ? -2.760 2.182 -6.650 1.00 94.88 98 ASN A N 1
ATOM 784 C CA . ASN A 1 98 ? -2.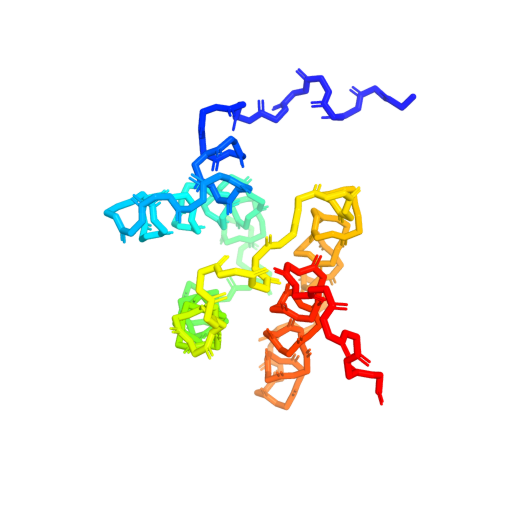247 2.805 -7.876 1.00 94.88 98 ASN A CA 1
ATOM 785 C C . ASN A 1 98 ? -1.056 3.727 -7.586 1.00 94.88 98 ASN A C 1
ATOM 787 O O . ASN A 1 98 ? -0.037 3.635 -8.266 1.00 94.88 98 ASN A O 1
ATOM 791 N N . LEU A 1 99 ? -1.168 4.594 -6.577 1.00 93.94 99 LEU A N 1
ATOM 792 C CA . LEU A 1 99 ? -0.128 5.564 -6.237 1.00 93.94 99 LEU A CA 1
ATOM 793 C C . LEU A 1 99 ? 1.150 4.883 -5.724 1.00 93.94 99 LEU A C 1
ATOM 795 O O . LEU A 1 99 ? 2.250 5.240 -6.147 1.00 93.94 99 LEU A O 1
ATOM 799 N N . ILE A 1 100 ? 1.011 3.849 -4.887 1.00 91.62 100 ILE A N 1
ATOM 800 C CA . ILE A 1 100 ? 2.132 3.025 -4.415 1.00 91.62 100 ILE A CA 1
ATOM 801 C C . ILE A 1 100 ? 2.832 2.371 -5.609 1.00 91.62 100 ILE A C 1
ATOM 803 O O . ILE A 1 100 ? 4.050 2.477 -5.736 1.00 91.62 100 ILE A O 1
ATOM 807 N N . ALA A 1 101 ? 2.085 1.745 -6.521 1.00 90.62 101 ALA A N 1
ATOM 808 C CA . ALA A 1 101 ? 2.679 1.113 -7.695 1.00 90.62 101 ALA A CA 1
ATOM 809 C C . ALA A 1 101 ? 3.341 2.126 -8.643 1.00 90.62 101 ALA A C 1
ATOM 811 O O . ALA A 1 101 ? 4.452 1.885 -9.105 1.00 90.62 101 ALA A O 1
ATOM 812 N N . SER A 1 102 ? 2.709 3.280 -8.876 1.00 91.44 102 SER A N 1
ATOM 813 C CA . SER A 1 102 ? 3.261 4.358 -9.709 1.00 91.44 102 SER A CA 1
ATOM 814 C C . SER A 1 102 ? 4.567 4.911 -9.127 1.00 91.44 102 SER A C 1
ATOM 816 O O . SER A 1 102 ? 5.514 5.175 -9.862 1.00 91.44 102 SER A O 1
ATOM 818 N N . SER A 1 103 ? 4.686 4.989 -7.795 1.00 89.00 103 SER A N 1
ATOM 819 C CA . SER A 1 103 ? 5.940 5.388 -7.142 1.00 89.00 103 SER A CA 1
ATOM 820 C C . SER A 1 103 ? 7.100 4.407 -7.375 1.00 89.00 103 SER A C 1
ATOM 822 O O . SER A 1 103 ? 8.258 4.810 -7.274 1.00 89.00 103 SER A O 1
ATOM 824 N N . ALA A 1 104 ? 6.798 3.154 -7.729 1.00 86.38 104 ALA A N 1
ATOM 825 C CA . ALA A 1 104 ? 7.771 2.113 -8.044 1.00 86.38 104 ALA A CA 1
ATOM 826 C C . ALA A 1 104 ? 7.971 1.888 -9.561 1.00 86.38 104 ALA A C 1
ATOM 828 O O . ALA A 1 104 ? 8.652 0.936 -9.949 1.00 86.38 104 ALA A O 1
ATOM 829 N N . ASP A 1 105 ? 7.378 2.724 -10.424 1.00 88.75 105 ASP A N 1
ATOM 830 C CA . ASP A 1 105 ? 7.426 2.606 -11.888 1.00 88.75 105 ASP A CA 1
ATOM 831 C C . ASP A 1 105 ? 8.025 3.872 -12.528 1.00 88.75 105 ASP A C 1
ATOM 833 O O . ASP A 1 105 ? 7.470 4.969 -12.428 1.00 88.75 105 ASP A O 1
ATOM 837 N N . ASN A 1 106 ? 9.143 3.743 -13.248 1.00 88.25 106 ASN A N 1
ATOM 838 C CA . ASN A 1 106 ? 9.776 4.883 -13.926 1.00 88.25 106 ASN A CA 1
ATOM 839 C C . ASN A 1 106 ? 9.019 5.383 -15.165 1.00 88.25 106 ASN A C 1
ATOM 841 O O . ASN A 1 106 ? 9.360 6.442 -15.694 1.00 88.25 106 ASN A O 1
ATOM 845 N N . ARG A 1 107 ? 7.977 4.678 -15.621 1.00 87.56 107 ARG A N 1
ATOM 846 C CA . ARG A 1 107 ? 7.144 5.129 -16.745 1.00 87.56 107 ARG A CA 1
ATOM 847 C C . ARG A 1 107 ? 6.211 6.282 -16.386 1.00 87.56 107 ARG A C 1
ATOM 849 O O . ARG A 1 107 ? 5.575 6.795 -17.299 1.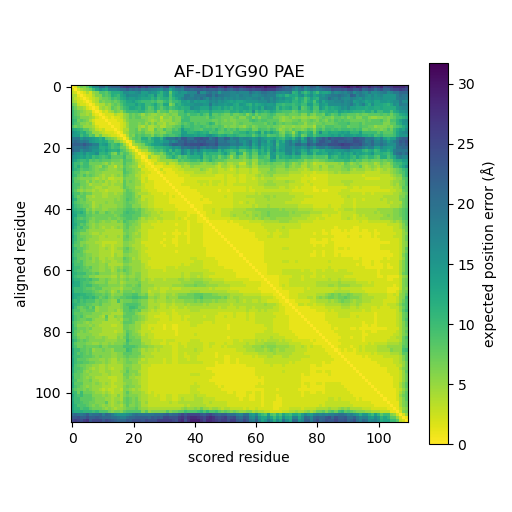00 87.56 107 ARG A O 1
ATOM 856 N N . LYS A 1 108 ? 6.122 6.656 -15.099 1.00 66.00 108 LYS A N 1
ATOM 857 C CA . LYS A 1 108 ? 5.276 7.722 -14.532 1.00 66.00 108 LYS A CA 1
ATOM 858 C C . LYS A 1 108 ? 3.940 7.884 -15.259 1.00 66.00 108 LYS A C 1
ATOM 860 O O . LYS A 1 108 ? 3.792 8.727 -16.139 1.00 66.00 108 LYS A O 1
ATOM 865 N N . ILE A 1 109 ? 2.951 7.106 -14.836 1.00 55.16 109 ILE A N 1
ATOM 866 C CA . ILE A 1 109 ? 1.553 7.365 -15.181 1.00 55.16 109 ILE A CA 1
ATOM 867 C C . ILE A 1 109 ? 0.981 8.138 -13.991 1.00 55.16 109 ILE A C 1
ATOM 869 O O . ILE A 1 109 ? 0.795 7.560 -12.917 1.00 55.16 109 ILE A O 1
ATOM 873 N N . ILE A 1 110 ? 0.840 9.456 -14.154 1.00 47.91 110 ILE A N 1
ATOM 874 C CA . ILE A 1 110 ? 0.048 10.307 -13.254 1.00 47.91 110 ILE A CA 1
ATOM 875 C C . ILE A 1 110 ? -1.389 10.293 -13.759 1.00 47.91 110 ILE A C 1
ATOM 877 O O . ILE A 1 110 ? -1.552 10.464 -14.989 1.00 47.91 110 ILE A O 1
#

Secondary structure (DSSP, 8-state):
--SGGGS-HHHHHHHHS--TTSHHHHHHHHHHHHHHHHHHTTSS-HHHHHHHHHHHHHHHHTS-GGGB--TTHHHHHHHHHHHTTTTTSHHHHHHHHHHHHHHTBTT---

Sequence (110 aa):
MSWLDNLPMEPVNKLLNPIADSLGQGIGGIFYWIFQKPIQFKVIKEAEVQDLANKTAERLQKIPEKNRDTSNRGLLMKTIEEAQYSISEDDLRTMFANLIASSADNRKII

Foldseek 3Di:
DPCVVVDPVQLLCLCLVPPPPSNLVSLVRLLCVQCVVCCVVVVDPPVLSVLLSVLLSVLLVVAPPVFFHNPLSVQLSVLSNVLSVPSVDVVSSNVSSVSNSLSGGNVRDD

Organism: NCBI:txid679196

InterPro domains:
  IPR025506 Abortive infection alpha [PF14337] (46-108)

Mean predicted aligned error: 5.88 Å

Solvent-accessible surface area (backbone atoms only — not comparable to full-atom values): 6080 Å² total; per-residue (Å²): 128,87,60,73,82,70,51,66,57,65,28,50,48,22,48,54,53,57,69,80,78,30,41,68,56,6,49,52,46,46,48,49,67,68,44,48,59,44,39,75,70,64,76,44,58,67,68,42,54,49,50,30,51,50,52,24,51,59,46,47,68,70,49,54,75,94,37,56,35,50,89,37,50,69,58,30,51,52,47,60,60,58,38,75,81,48,37,89,40,67,69,48,26,53,50,46,17,50,52,41,28,36,38,34,31,70,80,62,77,129

pLDDT: mean 83.36, std 13.16, range [47.56, 97.75]